Protein AF-A0A9N9P8H2-F1 (afdb_monomer)

Radius of gyration: 14.51 Å; Cα contacts (8 Å, |Δi|>4): 134; chains: 1; bounding box: 27×47×42 Å

Nearest PDB structures (foldseek):
  3hhh-assembly1_B  TM=6.664E-01  e=1.235E-01  Enterococcus faecalis
  6abq-assembly1_A  TM=7.231E-01  e=3.873E-01  Listeria monocytogenes
  6abt-assembly1_A  TM=6.498E-01  e=3.411E-01  Listeria monocytogenes
  6abq-assembly1_B  TM=7.748E-01  e=1.215E+00  Listeria monocytogenes
  3hhh-assembly1_A  TM=6.386E-01  e=7.310E-01  Enterococcus faecalis

Organism: NCBI:txid1348616

Mean predicted aligned error: 8.88 Å

pLDDT: mean 79.89, std 17.57, range [37.97, 95.38]

Solvent-accessible surface area (backbone atoms only — not comparable to full-atom values): 6531 Å² total; per-residue (Å²): 130,59,77,69,52,52,65,55,52,52,49,22,51,37,59,72,70,38,59,39,32,74,70,59,60,48,69,47,38,88,85,36,65,71,42,77,40,67,63,48,37,52,70,49,49,51,45,48,37,37,76,67,51,38,31,48,78,45,81,40,63,53,59,84,73,15,61,87,68,80,40,79,54,37,60,24,42,38,77,28,68,92,73,37,75,54,72,72,26,66,61,72,75,71,61,73,89,72,79,77,73,76,78,69,81,84,83,130

Secondary structure (DSSP, 8-state):
--PPPHHHHHHHHHHHH-SB-HHHHGGGTTT-GGG--HHHIIIIIIHHHHHTTSEEEEEE--HHHHTTTSSSSEEEEEE-TTT--SHHHHS----S------------

Sequence (108 aa):
MFTPKPTAVVLHLLTKNGPQTSKQLARHLPDFPQLKSKNYLKKYILKNMKLREQLFKKKSRNPELTKSAGDKAAYLWFINNEKVDTEKYKKLPVGGGQSYKKRLPIAN

Foldseek 3Di:
DDQDAPLLLVLLCCLAVNWADLVVVQVCCVVRVNCVHSCSCPVPRVVVCVVVVQKDWDKDQPCVRCVVVVDSIDITIHGPVVNDDSVVSPDDPPPDDDDPPPPDDDDD

Structure (mmCIF, N/CA/C/O backbone):
data_AF-A0A9N9P8H2-F1
#
_entry.id   AF-A0A9N9P8H2-F1
#
loop_
_atom_site.group_PDB
_atom_site.id
_atom_site.type_symbol
_atom_site.label_atom_id
_atom_site.label_alt_id
_atom_site.label_comp_id
_atom_site.label_asym_id
_atom_site.label_entity_id
_atom_site.label_seq_id
_atom_site.pdbx_PDB_ins_code
_atom_site.Cartn_x
_atom_site.Cartn_y
_atom_site.Cartn_z
_atom_site.occupancy
_atom_site.B_iso_or_equiv
_atom_site.auth_seq_id
_atom_site.auth_comp_id
_atom_site.auth_asym_id
_atom_site.auth_atom_id
_atom_site.pdbx_PDB_model_num
ATOM 1 N N . MET A 1 1 ? 2.479 -2.845 -26.407 1.00 49.81 1 MET A N 1
ATOM 2 C CA . MET A 1 1 ? 2.416 -3.398 -25.033 1.00 49.81 1 MET A CA 1
ATOM 3 C C . MET A 1 1 ? 1.810 -2.347 -24.114 1.00 49.81 1 MET A C 1
ATOM 5 O O . MET A 1 1 ? 2.357 -1.256 -24.038 1.00 49.81 1 MET A O 1
ATOM 9 N N . PHE A 1 2 ? 0.670 -2.619 -23.472 1.00 59.28 2 PHE A N 1
ATOM 10 C CA . PHE A 1 2 ? 0.056 -1.672 -22.534 1.00 59.28 2 PHE A CA 1
ATOM 11 C C . PHE A 1 2 ? 0.592 -1.948 -21.128 1.00 59.28 2 PHE A C 1
ATOM 13 O O . PHE A 1 2 ? 0.188 -2.916 -20.487 1.00 59.28 2 PHE A O 1
ATOM 20 N N . THR A 1 3 ? 1.545 -1.139 -20.663 1.00 68.31 3 THR A N 1
ATOM 21 C CA . THR A 1 3 ? 2.064 -1.247 -19.297 1.00 68.31 3 THR A CA 1
ATOM 22 C C . THR A 1 3 ? 1.140 -0.480 -18.346 1.00 68.31 3 THR A C 1
ATOM 24 O O . THR A 1 3 ? 0.963 0.735 -18.482 1.00 68.31 3 THR A O 1
ATOM 27 N N . PRO A 1 4 ? 0.497 -1.155 -17.380 1.00 80.00 4 PRO A N 1
ATOM 28 C CA . PRO A 1 4 ? -0.420 -0.490 -16.469 1.00 80.00 4 PRO A CA 1
ATOM 29 C C . PRO A 1 4 ? 0.346 0.498 -15.582 1.00 80.00 4 PRO A C 1
ATOM 31 O O . PRO A 1 4 ? 1.435 0.205 -15.081 1.00 80.00 4 PRO A O 1
ATOM 34 N N . LYS A 1 5 ? -0.243 1.682 -15.370 1.00 88.75 5 LYS A N 1
ATOM 35 C CA . LYS A 1 5 ? 0.352 2.741 -14.544 1.00 88.75 5 LYS A CA 1
ATOM 36 C C . LYS A 1 5 ? 0.670 2.211 -13.133 1.00 88.75 5 LYS A C 1
ATOM 38 O O . LYS A 1 5 ? -0.143 1.471 -12.576 1.00 88.75 5 LYS A O 1
ATOM 43 N N . PRO A 1 6 ? 1.776 2.639 -12.493 1.00 89.62 6 PRO A N 1
ATOM 44 C CA . PRO A 1 6 ? 2.152 2.163 -11.157 1.00 89.62 6 PRO A CA 1
ATOM 45 C C . PRO A 1 6 ? 1.059 2.370 -10.094 1.00 89.62 6 PRO A C 1
ATOM 47 O O . PRO A 1 6 ? 0.890 1.548 -9.199 1.00 89.62 6 PRO A O 1
ATOM 50 N N . THR A 1 7 ? 0.273 3.443 -10.211 1.00 91.88 7 THR A N 1
ATOM 51 C CA . THR A 1 7 ? -0.874 3.714 -9.332 1.00 91.88 7 THR A CA 1
ATOM 52 C C . THR A 1 7 ? -2.012 2.711 -9.527 1.00 91.88 7 THR A C 1
ATOM 54 O O . THR A 1 7 ? -2.592 2.261 -8.544 1.00 91.88 7 THR A O 1
ATOM 57 N N . ALA A 1 8 ? -2.294 2.303 -10.769 1.00 90.88 8 ALA A N 1
ATOM 58 C CA . ALA A 1 8 ? -3.318 1.303 -11.076 1.00 90.88 8 ALA A CA 1
ATOM 59 C C . ALA A 1 8 ? -2.962 -0.069 -10.490 1.00 90.88 8 ALA A C 1
ATOM 61 O O . ALA A 1 8 ? -3.839 -0.783 -10.017 1.00 90.88 8 ALA A O 1
ATOM 62 N N . VAL A 1 9 ? -1.670 -0.407 -10.454 1.00 91.12 9 VAL A N 1
ATOM 63 C CA . VAL A 1 9 ? -1.173 -1.621 -9.789 1.00 91.12 9 VAL A CA 1
ATOM 64 C C . VAL A 1 9 ? -1.420 -1.572 -8.290 1.00 91.12 9 VAL A C 1
ATOM 66 O O . VAL A 1 9 ? -1.908 -2.542 -7.724 1.00 91.12 9 VAL A O 1
ATOM 69 N N . VAL A 1 10 ? -1.102 -0.452 -7.634 1.00 92.81 10 VAL A N 1
ATOM 70 C CA . VAL A 1 10 ? -1.338 -0.313 -6.189 1.00 92.81 10 VAL A CA 1
ATOM 71 C C . VAL A 1 10 ? -2.826 -0.429 -5.867 1.00 92.81 10 VAL A C 1
ATOM 73 O O . VAL A 1 10 ? -3.178 -1.151 -4.938 1.00 92.81 10 VAL A O 1
ATOM 76 N N . LEU A 1 11 ? -3.695 0.222 -6.648 1.00 93.19 11 LEU A N 1
ATOM 77 C CA . LEU A 1 11 ? -5.146 0.092 -6.484 1.00 93.19 11 LEU A CA 1
ATOM 78 C C . LEU A 1 11 ? -5.597 -1.353 -6.684 1.00 93.19 11 LEU A C 1
ATOM 80 O O . LEU A 1 11 ? -6.285 -1.884 -5.826 1.00 93.19 11 LEU A O 1
ATOM 84 N N . HIS A 1 12 ? -5.127 -2.028 -7.732 1.00 91.88 12 HIS A N 1
ATOM 85 C CA . HIS A 1 12 ? -5.434 -3.438 -7.965 1.00 91.88 12 HIS A CA 1
ATOM 86 C C . HIS A 1 12 ? -5.018 -4.344 -6.801 1.00 91.88 12 HIS A C 1
ATOM 88 O O . HIS A 1 12 ? -5.809 -5.168 -6.347 1.00 91.88 12 HIS A O 1
ATOM 94 N N . LEU A 1 13 ? -3.794 -4.178 -6.287 1.00 91.75 13 LEU A N 1
ATOM 95 C CA . LEU A 1 13 ? -3.287 -4.960 -5.159 1.00 91.75 13 LEU A CA 1
ATOM 96 C C . LEU A 1 13 ? -4.139 -4.761 -3.903 1.00 91.75 13 LEU A C 1
ATOM 98 O O . LEU A 1 13 ? -4.455 -5.738 -3.226 1.00 91.75 13 LEU A O 1
ATOM 102 N N . LEU A 1 14 ? -4.533 -3.519 -3.617 1.00 92.44 14 LEU A N 1
ATOM 103 C CA . LEU A 1 14 ? -5.365 -3.186 -2.463 1.00 92.44 14 LEU A CA 1
ATOM 104 C C . LEU A 1 14 ? -6.827 -3.619 -2.644 1.00 92.44 14 LEU A C 1
ATOM 10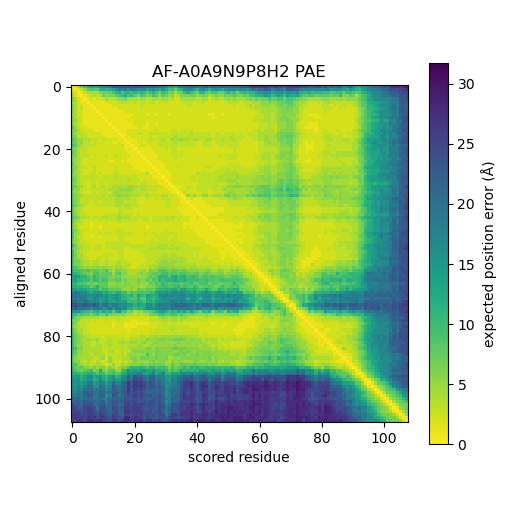6 O O . LEU A 1 14 ? -7.452 -4.055 -1.685 1.00 92.44 14 LEU A O 1
ATOM 110 N N . THR A 1 15 ? -7.374 -3.556 -3.859 1.00 91.25 15 THR A N 1
ATOM 111 C CA . THR A 1 15 ? -8.722 -4.061 -4.161 1.00 91.25 15 THR A CA 1
ATOM 112 C C . THR A 1 15 ? -8.778 -5.580 -4.030 1.00 91.25 15 THR A C 1
ATOM 114 O O . THR A 1 15 ? -9.749 -6.116 -3.508 1.00 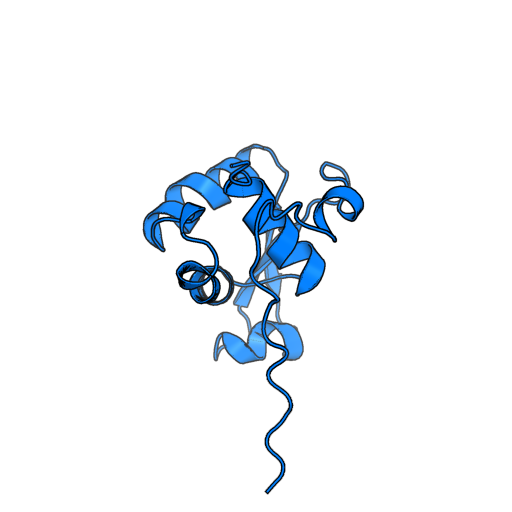91.25 15 THR A O 1
ATOM 117 N N . LYS A 1 16 ? -7.739 -6.286 -4.489 1.00 89.19 16 LYS A N 1
ATOM 118 C CA . LYS A 1 16 ? -7.707 -7.753 -4.506 1.00 89.19 16 LYS A CA 1
ATOM 119 C C . LYS A 1 16 ? -7.377 -8.366 -3.147 1.00 89.19 16 LYS A C 1
ATOM 121 O O . LYS A 1 16 ? -7.970 -9.371 -2.778 1.00 89.19 16 LYS A O 1
ATOM 126 N N . ASN A 1 17 ? -6.417 -7.786 -2.430 1.00 88.19 17 ASN A N 1
ATOM 127 C CA . ASN A 1 17 ? -5.894 -8.352 -1.182 1.00 88.19 17 ASN A CA 1
ATOM 128 C C . ASN A 1 17 ? -6.372 -7.595 0.066 1.00 88.19 17 ASN A C 1
ATOM 130 O O . ASN A 1 17 ? -5.978 -7.942 1.179 1.00 88.19 17 ASN A O 1
ATOM 134 N N . GLY A 1 18 ? -7.168 -6.541 -0.114 1.00 89.06 18 GLY A N 1
ATOM 135 C CA . GLY A 1 18 ? -7.580 -5.651 0.959 1.00 89.06 18 GLY A CA 1
ATOM 136 C C . GLY A 1 18 ? -6.468 -4.698 1.427 1.00 89.06 18 GLY A C 1
ATOM 137 O O . GLY A 1 18 ? -5.439 -4.527 0.764 1.00 89.06 18 GLY A O 1
ATOM 138 N N . PRO A 1 19 ? -6.667 -4.042 2.583 1.00 91.88 19 PRO A N 1
ATOM 139 C CA . PRO A 1 19 ? -5.727 -3.069 3.126 1.00 91.88 19 PRO A CA 1
ATOM 140 C C . PRO A 1 19 ? -4.371 -3.690 3.474 1.00 91.88 19 PRO A C 1
ATOM 142 O O . PRO A 1 19 ? -4.292 -4.684 4.193 1.00 91.88 19 PRO A O 1
ATOM 145 N N . GLN A 1 20 ? -3.282 -3.066 3.021 1.00 91.56 20 GLN A N 1
ATOM 146 C CA . GLN A 1 20 ? -1.930 -3.610 3.176 1.00 91.56 20 GLN A CA 1
ATOM 147 C C . GLN A 1 20 ? -0.930 -2.581 3.703 1.00 91.56 20 GLN A C 1
ATOM 149 O O . GLN A 1 20 ? -1.008 -1.380 3.444 1.00 91.56 20 GLN A O 1
ATOM 154 N N . THR A 1 21 ? 0.082 -3.062 4.419 1.00 91.12 21 THR A N 1
ATOM 155 C CA . THR A 1 21 ? 1.258 -2.264 4.778 1.00 91.12 21 THR A CA 1
ATOM 156 C C . THR A 1 21 ? 2.109 -1.967 3.542 1.00 91.12 21 THR A C 1
ATOM 158 O O . THR A 1 21 ? 2.137 -2.724 2.570 1.00 91.12 21 THR A O 1
ATOM 161 N N . SER A 1 22 ? 2.940 -0.922 3.609 1.00 90.69 22 SER A N 1
ATOM 162 C CA . SER A 1 22 ? 3.958 -0.692 2.573 1.00 90.69 22 SER A CA 1
ATOM 163 C C . SER A 1 22 ? 4.945 -1.855 2.423 1.00 90.69 22 SER A C 1
ATOM 165 O O . SER A 1 22 ? 5.536 -2.000 1.359 1.00 90.69 22 SER A O 1
ATOM 167 N N . LYS A 1 23 ? 5.161 -2.663 3.474 1.00 88.75 23 LYS A N 1
ATOM 168 C CA . LYS A 1 23 ? 6.029 -3.849 3.415 1.00 88.75 23 LYS A CA 1
ATOM 169 C C . LYS A 1 23 ? 5.372 -4.963 2.601 1.00 88.75 23 LYS A C 1
ATOM 171 O O . LYS A 1 23 ? 6.057 -5.582 1.799 1.00 88.75 23 LYS A O 1
ATOM 176 N N . GLN A 1 24 ? 4.069 -5.184 2.777 1.00 89.50 24 GLN A N 1
ATOM 177 C CA . GLN A 1 24 ? 3.296 -6.158 1.999 1.00 89.50 24 GLN A CA 1
ATOM 178 C C . GLN A 1 24 ? 3.187 -5.743 0.532 1.00 89.50 24 GLN A C 1
ATOM 180 O O . GLN A 1 24 ? 3.549 -6.534 -0.328 1.00 89.50 24 GLN A O 1
ATOM 185 N N . LEU A 1 25 ? 2.828 -4.486 0.247 1.00 91.31 25 LEU A N 1
ATOM 186 C CA . LEU A 1 25 ? 2.838 -3.963 -1.127 1.00 91.31 25 LEU A CA 1
ATOM 187 C C . LEU A 1 25 ? 4.217 -4.127 -1.777 1.00 91.31 25 LEU A C 1
ATOM 189 O O . LEU A 1 25 ? 4.329 -4.479 -2.947 1.00 91.31 25 LEU A O 1
ATOM 193 N N . ALA A 1 26 ? 5.282 -3.941 -0.991 1.00 90.62 26 ALA A N 1
ATOM 194 C CA . ALA A 1 26 ? 6.638 -4.100 -1.478 1.00 90.62 26 ALA A CA 1
ATOM 195 C C . ALA A 1 26 ? 7.027 -5.549 -1.850 1.00 90.62 26 ALA A C 1
ATOM 197 O O . ALA A 1 26 ? 8.029 -5.742 -2.537 1.00 90.62 26 ALA A O 1
ATOM 198 N N . ARG A 1 27 ? 6.281 -6.565 -1.394 1.00 90.69 27 ARG A N 1
ATOM 199 C CA . ARG A 1 27 ? 6.522 -7.971 -1.763 1.00 90.69 27 ARG A CA 1
ATOM 200 C C . ARG A 1 27 ? 6.114 -8.273 -3.203 1.00 90.69 27 ARG A C 1
ATOM 202 O O . ARG A 1 27 ? 6.639 -9.217 -3.768 1.00 90.69 27 ARG A O 1
ATOM 209 N N . HIS A 1 28 ? 5.241 -7.455 -3.788 1.00 88.88 28 HIS A N 1
ATOM 210 C CA . HIS A 1 28 ? 4.747 -7.622 -5.154 1.00 88.88 28 HIS A CA 1
ATOM 211 C C . HIS A 1 28 ? 5.643 -6.963 -6.216 1.00 88.88 28 HIS A C 1
ATOM 213 O O . HIS A 1 28 ? 5.364 -7.063 -7.402 1.00 88.8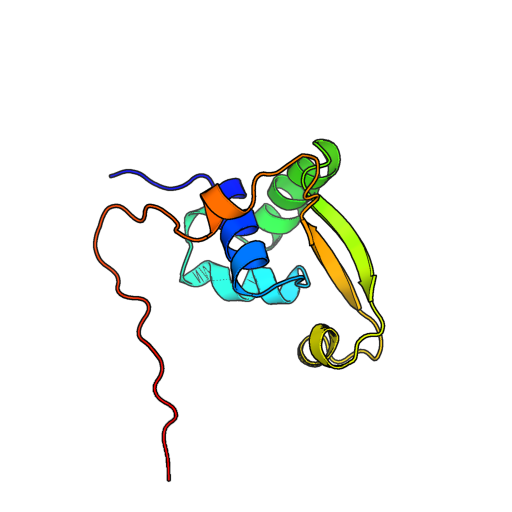8 28 HIS A O 1
ATOM 219 N N . LEU A 1 29 ? 6.731 -6.288 -5.827 1.00 88.00 29 LEU A N 1
ATOM 220 C CA . LEU A 1 29 ? 7.650 -5.657 -6.787 1.00 88.00 29 LEU A CA 1
ATOM 221 C C . LEU A 1 29 ? 8.191 -6.603 -7.876 1.00 88.00 29 LEU A C 1
ATOM 223 O O . LEU A 1 29 ? 8.263 -6.147 -9.013 1.00 88.00 29 LEU A O 1
ATOM 227 N N . PRO A 1 30 ? 8.560 -7.869 -7.578 1.00 87.62 30 PRO A N 1
ATOM 228 C CA . PRO A 1 30 ? 9.040 -8.797 -8.604 1.00 87.62 30 PRO A CA 1
ATOM 229 C C . PRO A 1 30 ? 8.001 -9.083 -9.694 1.00 87.62 30 PRO A C 1
ATOM 231 O O . PRO A 1 30 ? 8.367 -9.233 -10.853 1.00 87.62 30 PRO A O 1
ATOM 234 N N . ASP A 1 31 ? 6.715 -9.100 -9.332 1.00 87.06 31 ASP A N 1
ATOM 235 C CA . ASP A 1 31 ? 5.608 -9.353 -10.263 1.00 87.06 31 ASP A CA 1
ATOM 236 C C . ASP A 1 31 ? 5.187 -8.083 -11.028 1.00 87.06 31 ASP A C 1
ATOM 238 O O . ASP A 1 31 ? 4.522 -8.154 -12.060 1.00 87.06 31 ASP A O 1
ATOM 242 N N . PHE A 1 32 ? 5.561 -6.901 -10.520 1.00 87.75 32 PHE A N 1
ATOM 243 C CA . PHE A 1 32 ? 5.173 -5.600 -11.066 1.00 87.75 32 PHE A CA 1
ATOM 244 C C . PHE A 1 32 ? 6.387 -4.664 -11.200 1.00 87.75 32 PHE A C 1
ATOM 246 O O . PHE A 1 32 ? 6.560 -3.748 -10.379 1.00 87.75 32 PHE A O 1
ATOM 253 N N . PRO A 1 33 ? 7.213 -4.825 -12.254 1.00 85.38 33 PRO A N 1
ATOM 254 C CA . PRO A 1 33 ? 8.429 -4.031 -12.466 1.00 85.38 33 PRO A CA 1
ATOM 255 C C . PRO A 1 33 ? 8.180 -2.512 -12.535 1.00 85.38 33 PRO A C 1
ATOM 257 O O . PRO A 1 33 ? 9.051 -1.710 -12.197 1.00 85.38 33 PRO A O 1
ATOM 260 N N . GLN A 1 34 ? 6.963 -2.086 -12.875 1.00 85.50 34 GLN A N 1
ATOM 261 C CA . GLN A 1 34 ? 6.523 -0.689 -12.869 1.00 85.50 34 GLN A CA 1
ATOM 262 C C . GLN A 1 34 ? 6.584 -0.016 -11.485 1.00 85.50 34 GLN A C 1
ATOM 264 O O . GLN A 1 34 ? 6.630 1.213 -11.401 1.00 85.50 34 GLN A O 1
ATOM 269 N N . LEU A 1 35 ? 6.617 -0.788 -10.394 1.00 86.88 35 LEU A N 1
ATOM 270 C CA . LEU A 1 35 ? 6.804 -0.261 -9.040 1.00 86.88 35 LEU A CA 1
ATOM 271 C C . LEU A 1 35 ? 8.270 0.079 -8.724 1.00 86.88 35 LEU A C 1
ATOM 273 O O . LEU A 1 35 ? 8.516 0.702 -7.692 1.00 86.88 35 LEU A O 1
ATOM 277 N N . LYS A 1 36 ? 9.216 -0.268 -9.613 1.00 87.00 36 LYS A N 1
ATOM 278 C CA . LYS A 1 36 ? 10.663 0.032 -9.613 1.00 87.00 36 LYS A CA 1
ATOM 279 C C . LYS A 1 36 ? 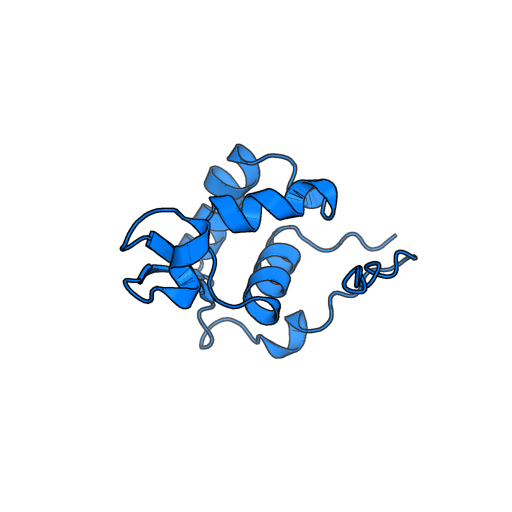11.437 -0.376 -8.355 1.00 87.00 36 LYS A C 1
ATOM 281 O O . LYS A 1 36 ? 12.349 -1.188 -8.416 1.00 87.00 36 LYS A O 1
ATOM 286 N N . SER A 1 37 ? 11.133 0.226 -7.209 1.00 91.62 37 SER A N 1
ATOM 287 C CA . SER A 1 37 ? 11.821 -0.005 -5.942 1.00 91.62 37 SER A CA 1
ATOM 288 C C . SER A 1 37 ? 10.928 0.319 -4.745 1.00 91.62 37 SER A C 1
ATOM 290 O O . SER A 1 37 ? 9.944 1.056 -4.840 1.00 91.62 37 SER A O 1
ATOM 292 N N . LYS A 1 38 ? 11.290 -0.204 -3.567 1.00 91.38 38 LYS A N 1
ATOM 293 C CA . LYS A 1 38 ? 10.548 0.057 -2.320 1.00 91.38 38 LYS A CA 1
ATOM 294 C C . LYS A 1 38 ? 10.497 1.554 -1.995 1.00 91.38 38 LYS A C 1
ATOM 296 O O . LYS A 1 38 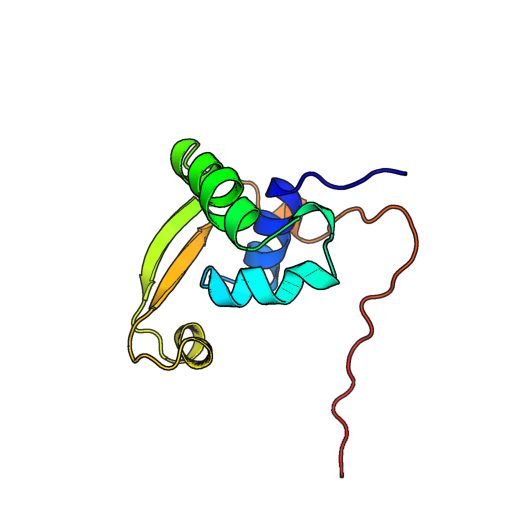? 9.483 2.048 -1.498 1.00 91.38 38 LYS A O 1
ATOM 301 N N . ASN A 1 39 ? 11.582 2.272 -2.290 1.00 93.56 39 ASN A N 1
ATOM 302 C CA . ASN A 1 39 ? 11.663 3.718 -2.113 1.00 93.56 39 ASN A CA 1
ATOM 303 C C . ASN A 1 39 ? 10.768 4.455 -3.109 1.00 93.56 39 ASN A C 1
ATOM 305 O O . ASN A 1 39 ? 10.062 5.373 -2.695 1.00 93.56 39 ASN A O 1
ATOM 309 N N . TYR A 1 40 ? 10.738 4.025 -4.375 1.00 92.44 40 TYR A N 1
ATOM 310 C CA . TYR A 1 40 ? 9.858 4.608 -5.385 1.00 92.44 40 TYR A CA 1
ATOM 311 C C . TYR A 1 40 ? 8.379 4.456 -4.998 1.00 92.44 40 TYR A C 1
ATOM 313 O O . TYR A 1 40 ? 7.644 5.445 -4.933 1.00 92.44 40 TYR A O 1
ATOM 321 N N . LEU A 1 41 ? 7.977 3.242 -4.607 1.00 93.62 41 LEU A N 1
ATOM 322 C CA . LEU A 1 41 ? 6.634 2.949 -4.105 1.00 93.62 41 LEU A CA 1
ATOM 323 C C . LEU A 1 41 ? 6.242 3.861 -2.933 1.00 93.62 41 LEU A C 1
ATOM 325 O O . LEU A 1 41 ? 5.170 4.460 -2.954 1.00 93.62 41 LEU A O 1
ATOM 329 N N . LYS A 1 42 ? 7.095 3.997 -1.911 1.00 92.31 42 LYS A N 1
ATOM 330 C CA . LYS A 1 42 ? 6.768 4.794 -0.717 1.00 92.31 42 LYS A CA 1
ATOM 331 C C . LYS A 1 42 ? 6.794 6.302 -0.968 1.00 92.31 42 LYS A C 1
ATOM 333 O O . LYS A 1 42 ? 5.828 6.985 -0.635 1.00 92.31 42 LYS A O 1
ATOM 338 N N . LYS A 1 43 ? 7.907 6.828 -1.490 1.00 91.94 43 LYS A N 1
ATOM 339 C CA . LYS A 1 43 ? 8.158 8.277 -1.567 1.00 91.94 43 LYS A CA 1
ATOM 340 C C . LYS A 1 43 ? 7.390 8.954 -2.697 1.00 91.94 43 LYS A C 1
ATOM 342 O O . LYS A 1 43 ? 7.047 10.122 -2.546 1.00 91.94 43 LYS A O 1
ATOM 347 N N . TYR A 1 44 ? 7.110 8.233 -3.783 1.00 93.56 44 TYR A N 1
ATOM 348 C CA . TYR A 1 44 ? 6.477 8.804 -4.970 1.00 93.56 44 TYR A CA 1
ATOM 349 C C . TYR A 1 44 ? 5.056 8.286 -5.147 1.00 93.56 44 TYR A C 1
ATOM 351 O O . TYR A 1 44 ? 4.133 9.090 -5.144 1.00 93.56 44 TYR A O 1
ATOM 359 N N . ILE A 1 45 ? 4.849 6.969 -5.238 1.00 94.56 45 ILE A N 1
ATOM 360 C CA . ILE A 1 45 ? 3.522 6.422 -5.572 1.00 94.56 45 ILE A CA 1
ATOM 361 C C . ILE A 1 45 ? 2.535 6.630 -4.415 1.00 94.56 45 ILE A C 1
ATOM 363 O O . ILE A 1 45 ? 1.562 7.365 -4.557 1.00 94.56 45 ILE A O 1
ATOM 367 N N . LEU A 1 46 ? 2.804 6.038 -3.249 1.00 94.75 46 LEU A N 1
ATOM 368 C CA . LEU A 1 46 ? 1.897 6.087 -2.098 1.00 94.75 46 LEU A CA 1
ATOM 369 C C . LEU A 1 46 ? 1.728 7.509 -1.556 1.00 94.75 46 LEU A C 1
ATOM 371 O O . LEU A 1 46 ? 0.619 7.902 -1.203 1.00 94.75 46 LEU A O 1
ATOM 375 N N . LYS A 1 47 ? 2.809 8.300 -1.524 1.00 94.00 47 LYS A N 1
ATOM 376 C CA . LYS A 1 47 ? 2.739 9.713 -1.127 1.00 94.00 47 LYS A CA 1
ATOM 377 C C . LYS A 1 47 ? 1.833 10.512 -2.068 1.00 94.00 47 LYS A C 1
ATOM 379 O O . LYS A 1 47 ? 0.968 11.229 -1.583 1.00 94.00 47 LYS A O 1
ATOM 384 N N . ASN A 1 48 ? 1.993 10.369 -3.385 1.00 94.25 48 ASN A N 1
ATOM 385 C CA . ASN A 1 48 ? 1.177 11.085 -4.371 1.00 94.25 48 ASN A CA 1
ATOM 386 C C . ASN A 1 48 ? -0.293 10.640 -4.321 1.00 94.25 48 ASN A C 1
ATOM 388 O O . ASN A 1 48 ? -1.184 11.478 -4.261 1.00 94.25 48 ASN A O 1
ATOM 392 N N . MET A 1 49 ? -0.559 9.334 -4.241 1.00 94.94 49 MET A N 1
ATOM 393 C CA . MET A 1 49 ? -1.929 8.820 -4.110 1.00 94.94 49 MET A CA 1
ATOM 394 C C . MET A 1 49 ? -2.611 9.282 -2.817 1.00 94.94 49 MET A C 1
ATOM 396 O O . MET A 1 49 ? -3.811 9.538 -2.826 1.00 94.94 49 MET A O 1
ATOM 400 N N . LYS A 1 50 ? -1.853 9.437 -1.722 1.00 94.38 50 LYS A N 1
ATOM 401 C CA . LYS A 1 50 ? -2.361 10.043 -0.486 1.00 94.38 50 LYS A CA 1
ATOM 402 C C . LYS A 1 50 ? -2.703 11.521 -0.673 1.00 94.38 50 LYS A C 1
ATOM 404 O O . LYS A 1 50 ? -3.756 11.948 -0.225 1.00 94.38 50 LYS A O 1
ATOM 409 N N . LEU A 1 51 ? -1.824 12.291 -1.319 1.00 94.31 51 LEU A N 1
ATOM 410 C CA . LEU A 1 51 ? -2.058 13.717 -1.592 1.00 94.31 51 LEU A CA 1
ATOM 411 C C . LEU A 1 51 ? -3.282 13.944 -2.487 1.00 94.31 51 LEU A C 1
ATOM 413 O O . LEU A 1 51 ? -3.977 14.934 -2.325 1.00 94.31 51 LEU A O 1
ATOM 417 N N . ARG A 1 52 ? -3.560 13.010 -3.401 1.00 92.62 52 ARG A N 1
ATOM 418 C CA . ARG A 1 52 ? -4.760 13.005 -4.253 1.00 92.62 52 ARG A CA 1
ATOM 419 C C . ARG A 1 52 ? -5.994 12.402 -3.578 1.00 92.62 52 ARG A C 1
ATOM 421 O O . ARG A 1 52 ? -6.973 12.129 -4.263 1.00 92.62 52 ARG A O 1
ATOM 428 N N . GLU A 1 53 ? -5.910 12.102 -2.283 1.00 94.12 53 GLU A N 1
ATOM 429 C CA . GLU A 1 53 ? -6.989 11.508 -1.485 1.00 94.12 53 GLU A CA 1
ATOM 430 C C . GLU A 1 53 ? -7.507 10.157 -2.007 1.00 94.12 53 GLU A C 1
ATOM 432 O O . GLU A 1 53 ? -8.574 9.700 -1.611 1.00 94.12 53 GLU A O 1
ATOM 437 N N . GLN A 1 54 ? -6.747 9.479 -2.872 1.00 93.62 54 GLN A N 1
ATOM 438 C CA . GLN A 1 54 ? -7.101 8.163 -3.413 1.00 93.62 54 GLN A CA 1
ATOM 439 C C . GLN A 1 54 ? -6.834 7.051 -2.402 1.00 93.62 54 GLN A C 1
ATOM 441 O O . GLN A 1 54 ? -7.492 6.012 -2.420 1.00 93.62 54 GLN A O 1
ATOM 446 N N . LEU A 1 55 ? -5.839 7.261 -1.538 1.00 95.38 55 LEU A N 1
ATOM 447 C CA . LEU A 1 55 ? -5.482 6.358 -0.456 1.00 95.38 55 LEU A CA 1
ATOM 448 C C . LEU A 1 55 ? -5.401 7.117 0.860 1.00 95.38 55 LEU A C 1
ATOM 450 O O . LEU A 1 55 ? -4.909 8.244 0.914 1.00 95.38 55 LEU A O 1
ATOM 454 N N . PHE A 1 56 ? -5.733 6.437 1.948 1.00 94.12 56 PHE A N 1
ATOM 455 C CA . PHE A 1 56 ? -5.448 6.918 3.292 1.00 94.12 56 PHE A CA 1
ATOM 456 C C . PHE A 1 56 ? -4.697 5.862 4.098 1.00 94.12 56 PHE A C 1
ATOM 458 O O . PHE A 1 56 ? -4.739 4.664 3.816 1.00 94.12 56 PHE A O 1
ATOM 465 N N . LYS A 1 57 ? -3.950 6.329 5.099 1.00 93.62 57 LYS A N 1
ATOM 466 C CA . LYS A 1 57 ? -3.129 5.484 5.966 1.00 93.62 57 LYS A CA 1
ATOM 467 C C . LYS A 1 57 ? -3.723 5.500 7.366 1.00 93.62 57 LYS A C 1
ATOM 469 O O . LYS A 1 57 ? -3.729 6.551 7.998 1.00 93.62 57 LYS A O 1
ATOM 474 N N . LYS A 1 58 ? -4.176 4.349 7.861 1.00 92.12 58 LYS A N 1
ATOM 475 C CA . LYS A 1 58 ? -4.784 4.211 9.195 1.00 92.12 58 LYS A CA 1
ATOM 476 C C . LYS A 1 58 ? -4.082 3.113 9.989 1.00 92.12 58 LYS A C 1
ATOM 478 O O . LYS A 1 58 ? -3.646 2.107 9.428 1.00 92.12 58 LYS A O 1
ATOM 483 N N . LYS A 1 59 ? -3.939 3.323 11.301 1.00 89.69 59 LYS A N 1
ATOM 484 C CA . LYS A 1 59 ? -3.435 2.298 12.221 1.00 89.69 59 LYS A CA 1
ATOM 485 C C . LYS A 1 59 ? -4.539 1.267 12.442 1.00 89.69 59 LYS A C 1
ATOM 487 O O . LYS A 1 59 ? -5.620 1.619 12.904 1.00 89.69 59 LYS A O 1
ATOM 492 N N . SER A 1 60 ? -4.266 0.015 12.103 1.00 86.44 60 SER A N 1
ATOM 493 C CA . SER A 1 60 ? -5.152 -1.113 12.375 1.00 86.44 60 SER A CA 1
ATOM 494 C C . SER A 1 60 ? -4.586 -1.947 13.515 1.00 86.44 60 SER A C 1
ATOM 496 O O . SER A 1 60 ? -3.373 -2.144 13.589 1.00 86.44 60 SER A O 1
ATOM 498 N N . ARG A 1 61 ? -5.473 -2.419 14.393 1.00 84.69 61 ARG A N 1
ATOM 499 C CA . ARG A 1 61 ? -5.189 -3.426 15.427 1.00 84.69 61 ARG A CA 1
ATOM 500 C C . ARG A 1 61 ? -5.796 -4.788 15.074 1.00 84.69 61 ARG A C 1
ATOM 502 O O . ARG A 1 61 ? -5.779 -5.682 15.907 1.00 84.69 61 ARG A O 1
ATOM 509 N N . ASN A 1 62 ? -6.376 -4.928 13.876 1.00 80.56 62 ASN A N 1
ATOM 510 C CA . ASN A 1 62 ? -6.975 -6.187 13.453 1.00 80.56 62 ASN A CA 1
ATOM 511 C C . ASN A 1 62 ? -5.855 -7.220 13.215 1.00 80.56 62 ASN A C 1
ATOM 513 O O . ASN A 1 62 ? -5.076 -7.031 12.273 1.00 80.56 62 ASN A O 1
ATOM 517 N N . PRO A 1 63 ? -5.790 -8.298 14.017 1.00 73.00 63 PRO A N 1
ATOM 518 C CA . PRO A 1 63 ? -4.717 -9.280 13.950 1.00 73.00 63 PRO A CA 1
ATOM 519 C C . PRO A 1 63 ? -4.629 -9.985 12.594 1.00 73.00 63 PRO A C 1
ATOM 521 O O . PRO A 1 63 ? -3.527 -10.322 12.173 1.00 73.00 63 PRO A O 1
ATOM 524 N N . GLU A 1 64 ? -5.733 -10.158 11.864 1.00 77.44 64 GLU A N 1
ATOM 525 C CA . GLU A 1 64 ? -5.721 -10.797 10.540 1.00 77.44 64 GLU A CA 1
ATOM 526 C C . GLU A 1 64 ? -4.959 -9.953 9.513 1.00 77.44 64 GLU A C 1
ATOM 528 O O . GLU A 1 64 ? -4.127 -10.459 8.757 1.00 77.44 64 GLU A O 1
ATOM 533 N N . LEU A 1 65 ? -5.178 -8.636 9.541 1.00 72.56 65 LEU A N 1
ATOM 534 C CA . LEU A 1 65 ? -4.524 -7.690 8.638 1.00 72.56 65 LEU A CA 1
ATOM 535 C C . LEU A 1 65 ? -3.088 -7.364 9.076 1.00 72.56 65 LEU A C 1
ATOM 537 O O . LEU A 1 65 ? -2.236 -7.042 8.241 1.00 72.56 65 LEU A O 1
ATOM 541 N N . THR A 1 66 ? -2.794 -7.444 10.378 1.00 68.50 66 THR A N 1
ATOM 542 C CA . THR A 1 66 ? -1.471 -7.127 10.939 1.00 68.50 66 THR A CA 1
ATOM 543 C C . THR A 1 66 ? -0.563 -8.344 11.112 1.00 68.50 66 THR A C 1
ATOM 545 O O . THR A 1 66 ? 0.631 -8.156 11.336 1.00 68.50 66 THR A O 1
ATOM 548 N N . LYS A 1 67 ? -1.052 -9.579 10.909 1.00 65.50 67 LYS A N 1
ATOM 549 C CA . LYS A 1 67 ? -0.278 -10.834 11.051 1.00 65.50 67 LYS A CA 1
ATOM 550 C C . LYS A 1 67 ? 1.052 -10.822 10.291 1.00 65.50 67 LYS A C 1
ATOM 552 O O . LYS A 1 67 ? 2.061 -11.333 10.758 1.00 65.50 67 LYS A O 1
ATOM 557 N N . SER A 1 68 ? 1.077 -10.185 9.119 1.00 60.50 68 SER A N 1
ATOM 558 C CA . SER A 1 68 ? 2.282 -10.062 8.282 1.00 60.50 68 SER A CA 1
ATOM 559 C C . SER A 1 68 ? 3.276 -8.985 8.737 1.00 60.50 68 SER A C 1
ATOM 561 O O . SER A 1 68 ? 4.398 -8.941 8.222 1.00 60.50 68 SER A O 1
ATOM 563 N N . ALA A 1 69 ? 2.856 -8.073 9.616 1.00 59.09 69 ALA A N 1
ATOM 564 C CA . ALA A 1 69 ? 3.670 -6.975 10.119 1.00 59.09 69 ALA A CA 1
ATOM 565 C C . ALA A 1 69 ? 4.475 -7.360 11.370 1.00 59.09 69 ALA A 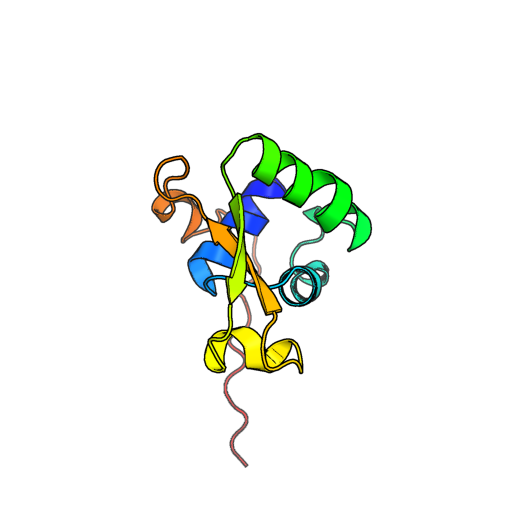C 1
ATOM 567 O O . ALA A 1 69 ? 5.430 -6.659 11.678 1.00 59.09 69 ALA A O 1
ATOM 568 N N . GLY A 1 70 ? 4.134 -8.465 12.045 1.0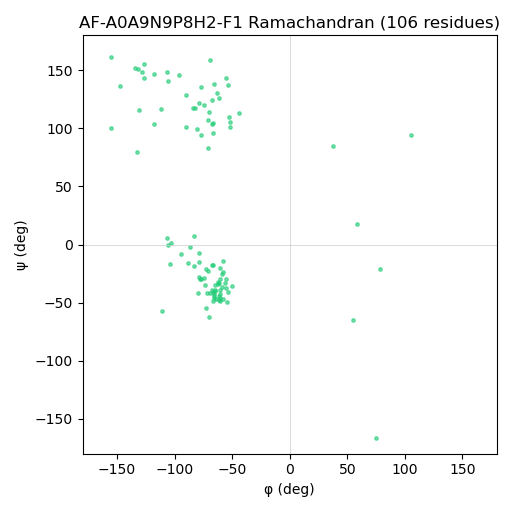0 57.56 70 GLY A N 1
ATOM 569 C CA . GLY A 1 70 ? 4.776 -8.908 13.291 1.00 57.56 70 GLY A CA 1
ATOM 570 C C . GLY A 1 70 ? 4.300 -8.152 14.539 1.00 57.56 70 GLY A C 1
ATOM 571 O O . GLY A 1 70 ? 4.377 -8.689 15.637 1.00 57.56 70 GLY A O 1
ATOM 572 N N . ASP A 1 71 ? 3.737 -6.955 14.367 1.00 60.09 71 ASP A N 1
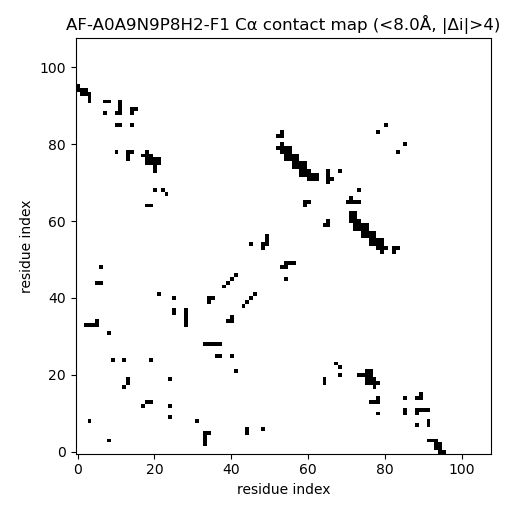ATOM 573 C CA . ASP A 1 71 ? 3.224 -6.116 15.450 1.00 60.09 71 ASP A CA 1
ATOM 574 C C . ASP A 1 71 ? 1.710 -6.281 15.675 1.00 60.09 71 ASP A C 1
ATOM 576 O O . ASP A 1 71 ? 0.922 -6.387 14.729 1.00 60.09 71 ASP A O 1
ATOM 580 N N . LYS A 1 72 ? 1.278 -6.169 16.944 1.00 65.75 72 LYS A N 1
ATOM 581 C CA . LYS A 1 72 ? -0.145 -6.101 17.360 1.00 65.75 72 LYS A CA 1
ATOM 582 C C . LYS A 1 72 ? -0.913 -4.935 16.710 1.00 65.75 72 LYS A C 1
ATOM 584 O O . LYS A 1 72 ? -2.139 -4.887 16.767 1.00 65.75 72 LYS A O 1
ATOM 589 N N . ALA A 1 73 ? -0.209 -3.977 16.103 1.00 74.50 73 ALA A N 1
ATOM 590 C CA . ALA A 1 73 ? -0.804 -2.910 15.316 1.00 74.50 73 ALA A CA 1
ATOM 591 C C . ALA A 1 73 ? 0.111 -2.493 14.160 1.00 74.50 73 ALA A C 1
ATOM 593 O O . ALA A 1 73 ? 1.300 -2.268 14.361 1.00 74.50 73 ALA A O 1
ATOM 594 N N . ALA A 1 74 ? -0.454 -2.289 12.970 1.00 85.44 74 ALA A N 1
ATOM 595 C CA . ALA A 1 74 ? 0.294 -1.824 11.806 1.00 85.44 74 ALA A CA 1
ATOM 596 C C . ALA A 1 74 ? -0.445 -0.705 11.072 1.00 85.44 74 ALA A C 1
ATOM 598 O O . ALA A 1 74 ? -1.673 -0.618 11.086 1.00 85.44 74 ALA A O 1
ATOM 599 N N . TYR A 1 75 ? 0.313 0.161 10.402 1.00 90.12 75 TYR A N 1
ATOM 600 C CA . TYR A 1 75 ? -0.272 1.142 9.499 1.00 90.12 75 TYR A CA 1
ATOM 601 C C . TYR A 1 75 ? -0.550 0.516 8.136 1.00 90.12 75 TYR A C 1
ATOM 603 O O . TYR A 1 75 ? 0.383 0.133 7.421 1.00 90.12 75 TYR A O 1
ATOM 611 N N . LEU A 1 76 ? -1.825 0.487 7.769 1.00 92.12 76 LEU A N 1
ATOM 612 C CA . LEU A 1 76 ? -2.304 -0.051 6.505 1.00 92.12 76 LEU A CA 1
ATOM 613 C C . LEU A 1 76 ? -2.733 1.084 5.579 1.00 92.12 76 LEU A C 1
ATOM 615 O O . LEU A 1 76 ? -3.183 2.141 6.030 1.00 92.12 76 LEU A O 1
ATOM 619 N N . TRP A 1 77 ? -2.566 0.844 4.286 1.00 94.81 77 TRP A N 1
ATOM 620 C CA . TRP A 1 77 ? -3.110 1.665 3.219 1.00 94.81 77 TRP A CA 1
ATOM 621 C C . TRP A 1 77 ? -4.484 1.141 2.841 1.00 94.81 77 TRP A C 1
ATOM 623 O O . TRP A 1 77 ? -4.641 -0.048 2.577 1.00 94.81 77 TRP A O 1
ATOM 633 N N . PHE A 1 78 ? -5.451 2.043 2.815 1.00 93.88 78 PHE A N 1
ATOM 634 C CA . PHE A 1 78 ? -6.830 1.782 2.439 1.00 93.88 78 PHE A CA 1
ATOM 635 C C . PHE A 1 78 ? -7.163 2.604 1.200 1.00 93.88 78 PHE A C 1
ATOM 637 O O . PHE A 1 78 ? -6.642 3.712 1.037 1.00 93.88 78 PHE A O 1
ATOM 644 N N . ILE A 1 79 ? -8.027 2.060 0.346 1.00 94.31 79 ILE A N 1
ATOM 645 C CA . ILE A 1 79 ? -8.580 2.796 -0.790 1.00 94.31 79 ILE A CA 1
ATOM 646 C C . ILE A 1 79 ? -9.667 3.736 -0.281 1.00 94.31 79 ILE A C 1
ATOM 648 O O . ILE A 1 79 ? -10.500 3.343 0.534 1.00 94.31 79 ILE A O 1
ATOM 652 N N . ASN A 1 80 ? -9.654 4.970 -0.774 1.00 93.56 80 ASN A N 1
ATOM 653 C CA . ASN A 1 80 ? -10.789 5.861 -0.632 1.00 93.56 80 ASN A CA 1
ATOM 654 C C . ASN A 1 80 ? -11.841 5.524 -1.698 1.00 93.56 80 ASN A C 1
ATOM 656 O O . ASN A 1 80 ? -11.710 5.932 -2.853 1.00 93.56 80 ASN A O 1
ATOM 660 N N . ASN A 1 81 ? -12.870 4.777 -1.303 1.00 89.25 81 ASN A N 1
ATOM 661 C CA . ASN A 1 81 ? -13.935 4.335 -2.206 1.00 89.25 81 ASN A CA 1
ATOM 662 C C . ASN A 1 81 ? -14.799 5.494 -2.737 1.00 89.25 81 ASN A C 1
ATOM 664 O O . ASN A 1 81 ? -15.452 5.327 -3.757 1.00 89.25 81 ASN A O 1
ATOM 668 N N . GLU A 1 82 ? -14.773 6.671 -2.102 1.00 90.50 82 GLU A N 1
ATOM 669 C CA . GLU A 1 82 ? -15.484 7.859 -2.598 1.00 90.50 82 GLU A CA 1
ATOM 670 C C . GLU A 1 82 ? -14.777 8.491 -3.806 1.00 90.50 82 GLU A C 1
ATOM 672 O O . GLU A 1 82 ? -15.403 9.119 -4.655 1.00 90.50 82 GLU A O 1
ATOM 677 N N . LYS A 1 83 ? -13.449 8.337 -3.888 1.00 88.94 83 LYS A N 1
ATOM 678 C CA . LYS A 1 83 ? -12.609 8.926 -4.946 1.00 88.94 83 LYS A CA 1
ATOM 679 C C . LYS A 1 83 ? -12.175 7.912 -5.999 1.00 88.94 83 LYS A C 1
ATOM 681 O O . LYS A 1 83 ? -11.675 8.301 -7.056 1.00 88.94 83 LYS A O 1
ATOM 686 N N . VAL A 1 84 ? -12.283 6.621 -5.698 1.00 88.94 84 VAL A N 1
ATOM 687 C CA . VAL A 1 84 ? -11.754 5.546 -6.531 1.00 88.94 84 VAL A CA 1
ATOM 688 C C . VAL A 1 84 ? -12.818 4.485 -6.744 1.00 88.94 84 VAL A C 1
ATOM 690 O O . VAL A 1 84 ? -13.173 3.752 -5.825 1.00 88.94 84 VAL A O 1
ATOM 693 N N . ASP A 1 85 ? -13.230 4.332 -7.999 1.00 87.12 85 ASP A N 1
ATOM 694 C CA . ASP A 1 85 ? -13.989 3.169 -8.439 1.00 87.12 85 ASP A CA 1
ATOM 695 C C . ASP A 1 85 ? -13.096 1.918 -8.388 1.00 87.12 85 ASP A C 1
ATOM 697 O O . ASP A 1 85 ? -12.211 1.719 -9.225 1.00 87.12 85 ASP A O 1
ATOM 701 N N . THR A 1 86 ? -13.310 1.088 -7.368 1.00 83.50 86 THR A N 1
ATOM 702 C CA . THR A 1 86 ? -12.550 -0.149 -7.155 1.00 83.50 86 THR A CA 1
ATOM 703 C C . THR A 1 86 ? -12.884 -1.239 -8.169 1.00 83.50 86 THR A C 1
ATOM 705 O O . THR A 1 86 ? -12.039 -2.101 -8.419 1.00 83.50 86 THR A O 1
ATOM 708 N N . GLU A 1 87 ? -14.057 -1.199 -8.806 1.00 84.81 87 GLU A N 1
ATOM 709 C CA . GLU A 1 87 ? -14.475 -2.215 -9.775 1.00 84.81 87 GLU A CA 1
ATOM 710 C C . GLU A 1 87 ? -13.570 -2.202 -11.002 1.00 84.81 87 GLU A C 1
ATOM 712 O O . GLU A 1 87 ? -13.100 -3.255 -11.447 1.00 84.81 87 GLU A O 1
ATOM 717 N N . LYS A 1 88 ? -13.199 -0.999 -11.449 1.00 82.56 88 LYS A N 1
ATOM 718 C CA . LYS A 1 88 ? -12.229 -0.775 -12.526 1.00 82.56 88 LYS A CA 1
ATOM 719 C C . LYS A 1 88 ? -10.878 -1.450 -12.285 1.00 82.56 88 LYS A C 1
ATOM 721 O O . LYS A 1 88 ? -10.193 -1.818 -13.239 1.00 82.56 88 LYS A O 1
ATOM 726 N N . TYR A 1 89 ? -10.477 -1.618 -11.026 1.00 82.69 89 TYR A N 1
ATOM 727 C CA . TYR A 1 89 ? -9.176 -2.178 -10.661 1.00 82.69 89 TYR A CA 1
ATOM 728 C C . TYR A 1 89 ? -9.252 -3.635 -10.196 1.00 82.69 89 TYR A C 1
ATOM 730 O O . TYR A 1 89 ? -8.207 -4.223 -9.917 1.00 82.69 89 TYR A O 1
ATOM 738 N N . LYS A 1 90 ? -10.433 -4.274 -10.177 1.00 81.56 90 LYS A N 1
ATOM 739 C CA . LYS A 1 90 ? -10.557 -5.717 -9.885 1.00 81.56 90 LYS A CA 1
ATOM 740 C C . LYS A 1 90 ? -9.803 -6.570 -10.907 1.00 81.56 90 LYS A C 1
ATOM 742 O O . LYS A 1 90 ? -9.155 -7.552 -10.544 1.00 81.56 90 LYS A O 1
ATOM 747 N N . LYS A 1 91 ? -9.848 -6.179 -12.183 1.00 77.75 91 LYS A N 1
ATOM 748 C CA . LYS A 1 91 ? -9.163 -6.858 -13.290 1.00 77.75 91 LYS A CA 1
ATOM 749 C C . LYS A 1 91 ? -8.152 -5.897 -13.902 1.00 77.75 91 LYS A C 1
ATOM 751 O O . LYS A 1 91 ? -8.523 -4.982 -14.627 1.00 77.75 91 LYS A O 1
ATOM 756 N N . LEU A 1 92 ? -6.870 -6.086 -13.596 1.00 70.69 92 LEU A N 1
ATOM 757 C CA . LEU A 1 92 ? -5.818 -5.334 -14.273 1.00 70.69 92 LEU A CA 1
ATOM 758 C C . LEU A 1 92 ? -5.785 -5.797 -15.745 1.00 70.69 92 LEU A C 1
ATOM 760 O O . LEU A 1 92 ? -5.625 -7.002 -15.962 1.00 70.69 92 LEU A O 1
ATOM 764 N N . PRO A 1 93 ? -5.917 -4.913 -16.753 1.00 55.12 93 PRO A N 1
ATOM 765 C CA . PRO A 1 93 ? -5.686 -5.290 -18.141 1.00 55.12 93 PRO A CA 1
ATOM 766 C C . PRO A 1 93 ? -4.180 -5.501 -18.328 1.00 55.12 93 PRO A C 1
ATOM 768 O O . PRO A 1 93 ? -3.438 -4.598 -18.707 1.00 55.12 93 PRO A O 1
ATOM 771 N N . VAL A 1 94 ? -3.698 -6.691 -17.980 1.00 51.88 94 VAL A N 1
ATOM 772 C CA . VAL A 1 94 ? -2.367 -7.159 -18.364 1.00 51.88 94 VAL A CA 1
ATOM 773 C C . VAL A 1 94 ? -2.448 -7.585 -19.824 1.00 51.88 94 VAL A C 1
ATOM 775 O O . VAL A 1 94 ? -2.859 -8.696 -20.145 1.00 51.88 94 VAL A O 1
ATOM 778 N N . GLY A 1 95 ? -2.097 -6.668 -20.725 1.00 43.53 95 GLY A N 1
ATOM 779 C CA . GLY A 1 95 ? -1.811 -7.021 -22.109 1.00 43.53 95 GLY A CA 1
ATOM 780 C C . GLY A 1 95 ? -0.551 -7.881 -22.151 1.00 43.53 95 GLY A C 1
ATOM 781 O O . GLY A 1 95 ? 0.545 -7.348 -22.007 1.00 43.53 95 GLY A O 1
ATOM 782 N N . GLY A 1 96 ? -0.726 -9.189 -22.352 1.00 37.97 96 GLY A N 1
ATOM 783 C CA . GLY A 1 96 ? 0.351 -10.146 -22.612 1.00 37.97 96 GLY A CA 1
ATOM 784 C C . GLY A 1 96 ? 0.697 -11.044 -21.424 1.00 37.97 96 GLY A C 1
ATOM 785 O O . GLY A 1 96 ? 1.505 -10.682 -20.580 1.00 37.97 96 GLY A O 1
ATOM 786 N N . GLY A 1 97 ? 0.081 -12.230 -21.407 1.00 40.53 97 GLY A N 1
ATOM 787 C CA . GLY A 1 97 ? 0.644 -13.491 -20.914 1.00 40.53 97 GLY A CA 1
ATOM 788 C C . GLY A 1 97 ? 1.541 -13.453 -19.678 1.00 40.53 97 GLY A C 1
ATOM 789 O O . GLY A 1 97 ? 2.752 -13.558 -19.796 1.00 40.53 97 GLY A O 1
ATOM 790 N N . GLN A 1 98 ? 0.940 -13.477 -18.494 1.00 39.25 98 GLN A N 1
ATOM 791 C CA . GLN A 1 98 ? 1.415 -14.357 -17.429 1.00 39.25 98 GLN A CA 1
ATOM 792 C C . GLN A 1 98 ? 0.235 -14.626 -16.505 1.00 39.25 98 GLN A C 1
ATOM 794 O O . GLN A 1 98 ? -0.154 -13.802 -15.679 1.00 39.25 98 GLN A O 1
ATOM 799 N N . SER A 1 99 ? -0.375 -15.798 -16.695 1.00 40.78 99 SER A N 1
ATOM 800 C CA . SER A 1 99 ? -1.193 -16.438 -15.676 1.00 40.78 99 SER A CA 1
ATOM 801 C C . SER A 1 99 ? -0.449 -16.321 -14.355 1.00 40.78 99 SER A C 1
ATOM 803 O O . SER A 1 99 ? 0.620 -16.913 -14.198 1.00 40.78 99 SER A O 1
ATOM 805 N N . TYR A 1 100 ? -0.997 -15.551 -13.414 1.00 50.03 100 TYR A N 1
ATOM 806 C CA . TYR A 1 100 ? -0.615 -15.643 -12.014 1.00 50.03 100 TYR A CA 1
ATOM 807 C C . TYR A 1 100 ? -0.737 -17.119 -11.657 1.00 50.03 100 TYR A C 1
ATOM 809 O O . TYR A 1 100 ? -1.854 -17.627 -11.534 1.00 50.03 100 TYR A O 1
ATOM 817 N N . LYS A 1 101 ? 0.394 -17.834 -11.606 1.00 41.81 101 LYS A N 1
ATOM 818 C CA . LYS A 1 101 ? 0.425 -19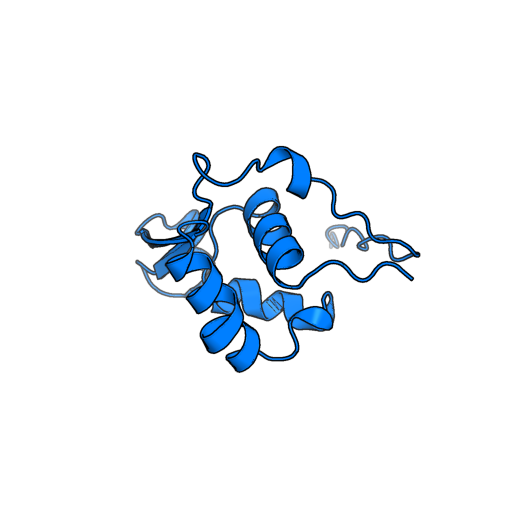.241 -11.225 1.00 41.81 101 LYS A CA 1
ATOM 819 C C . LYS A 1 101 ? -0.310 -19.318 -9.894 1.00 41.81 101 LYS A C 1
ATOM 821 O O . LYS A 1 101 ? 0.184 -18.809 -8.887 1.00 41.81 101 LYS A O 1
ATOM 826 N N . LYS A 1 102 ? -1.507 -19.917 -9.901 1.00 44.12 102 LYS A N 1
ATOM 827 C CA . LYS A 1 102 ? -2.129 -20.448 -8.692 1.00 44.12 102 LYS A CA 1
ATOM 828 C C . LYS A 1 102 ? -1.051 -21.332 -8.076 1.00 44.12 102 LYS A C 1
ATOM 830 O O . LYS A 1 102 ? -0.753 -22.392 -8.619 1.00 44.12 102 LYS A O 1
ATOM 835 N N . ARG A 1 103 ? -0.404 -20.879 -7.000 1.00 43.47 103 ARG A N 1
ATOM 836 C CA . ARG A 1 103 ? 0.305 -21.806 -6.125 1.00 43.47 103 ARG A CA 1
ATOM 837 C C . ARG A 1 103 ? -0.798 -22.652 -5.505 1.00 43.47 103 ARG A C 1
ATOM 839 O O . ARG A 1 103 ? -1.491 -22.194 -4.601 1.00 43.47 103 ARG A O 1
ATOM 846 N N . LEU A 1 104 ? -1.037 -23.814 -6.105 1.00 50.41 104 LEU A N 1
ATOM 847 C CA . LEU A 1 104 ? -1.772 -24.897 -5.470 1.00 50.41 104 LEU A CA 1
ATOM 848 C C . LEU A 1 104 ? -1.080 -25.178 -4.126 1.00 50.41 104 LEU A C 1
ATOM 850 O O . LEU A 1 104 ? 0.155 -25.137 -4.079 1.00 50.41 104 LEU A O 1
ATOM 854 N N . PRO A 1 105 ? -1.826 -25.397 -3.033 1.00 45.81 105 PRO A N 1
ATOM 855 C CA . PRO A 1 105 ? -1.212 -25.849 -1.797 1.00 45.81 105 PRO A CA 1
ATOM 856 C C . PRO A 1 105 ? -0.550 -27.204 -2.066 1.00 45.81 105 PRO A C 1
ATOM 858 O O . PRO A 1 105 ? -1.186 -28.114 -2.594 1.00 45.81 105 PRO A O 1
ATOM 861 N N . ILE A 1 106 ? 0.740 -27.311 -1.748 1.00 44.75 106 ILE A N 1
ATOM 862 C CA . ILE A 1 106 ? 1.432 -28.597 -1.701 1.00 44.75 106 ILE A CA 1
ATOM 863 C C . ILE A 1 106 ? 0.870 -29.301 -0.468 1.00 44.75 106 ILE A C 1
ATOM 865 O O . ILE A 1 106 ? 1.131 -28.870 0.654 1.00 44.75 106 ILE A O 1
ATOM 869 N N . ALA A 1 107 ? 0.034 -30.311 -0.690 1.00 43.72 107 ALA A N 1
ATOM 870 C CA . ALA A 1 107 ? -0.284 -31.298 0.324 1.00 43.72 107 ALA A CA 1
ATOM 871 C C . ALA A 1 107 ? 0.889 -32.283 0.390 1.00 43.72 107 ALA A C 1
ATOM 873 O O . ALA A 1 107 ? 1.242 -32.869 -0.635 1.00 43.72 107 ALA A O 1
ATOM 874 N N . ASN A 1 108 ? 1.498 -32.408 1.566 1.00 40.16 108 ASN A N 1
ATOM 875 C CA . ASN A 1 108 ? 2.121 -33.637 2.048 1.00 40.16 108 ASN A CA 1
ATOM 876 C C . ASN A 1 108 ? 2.178 -33.586 3.573 1.00 40.16 108 ASN A C 1
ATOM 878 O O . ASN A 1 108 ? 2.676 -32.558 4.088 1.00 40.16 108 ASN A O 1
#